Protein AF-A0A7L1LZZ2-F1 (afdb_monomer_lite)

Sequence (94 aa):
SFLTYYPARRITAEDGLKHEYFRETPLPIDPSMFPTWPAKSEQQRVKRGTSPRPPEGGLGYSQLGDDDLKDTGFHLTTTNQGASAAGPGFSLKF

Organism: Bombycilla garrulus (NCBI:txid125297)

Radius of gyration: 32.9 Å; chains: 1; bounding box: 67×32×78 Å

pLDDT: mean 71.36, std 18.28, range [47.03, 97.25]

Structure (mmCIF, N/CA/C/O backbone):
data_AF-A0A7L1LZZ2-F1
#
_entry.id   AF-A0A7L1LZZ2-F1
#
loop_
_atom_site.group_PDB
_atom_site.id
_atom_site.type_symbol
_atom_site.label_atom_id
_atom_site.label_alt_id
_atom_site.label_comp_id
_atom_site.label_asym_id
_atom_site.label_entity_id
_atom_site.label_seq_id
_atom_site.pdbx_PDB_ins_code
_atom_site.Cartn_x
_atom_site.Cartn_y
_atom_site.Cartn_z
_atom_site.occupancy
_atom_site.B_iso_or_equiv
_atom_site.auth_seq_id
_atom_site.auth_comp_id
_atom_site.auth_asym_id
_atom_site.auth_atom_id
_atom_site.pdbx_PDB_model_num
ATOM 1 N N . 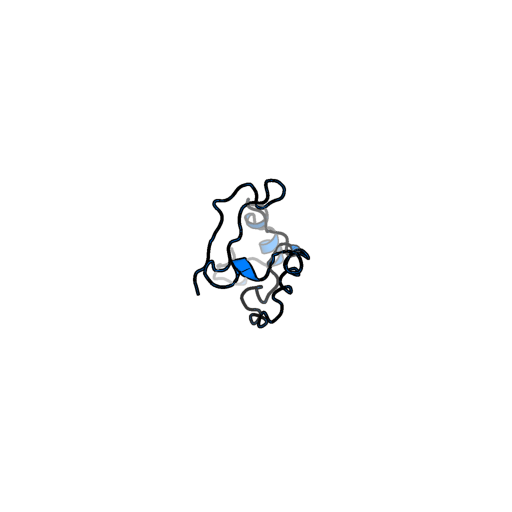SER A 1 1 ? -5.077 1.645 14.751 1.00 85.88 1 SER A N 1
ATOM 2 C CA . SER A 1 1 ? -3.647 1.619 14.372 1.00 85.88 1 SER A CA 1
ATOM 3 C C . SER A 1 1 ? -3.149 0.179 14.413 1.00 85.88 1 SER A C 1
ATOM 5 O O . SER A 1 1 ? -3.690 -0.615 15.182 1.00 85.88 1 SER A O 1
ATOM 7 N N . PHE A 1 2 ? -2.169 -0.180 13.578 1.00 93.62 2 PHE A N 1
ATOM 8 C CA . PHE A 1 2 ? -1.614 -1.541 13.510 1.00 93.62 2 PHE A CA 1
ATOM 9 C C . PHE A 1 2 ? -0.900 -1.953 14.802 1.00 93.62 2 PHE A C 1
ATOM 11 O O . PHE A 1 2 ? -1.023 -3.094 15.240 1.00 93.62 2 PHE A O 1
ATOM 18 N N . LEU A 1 3 ? -0.224 -1.008 15.458 1.00 95.56 3 LEU A N 1
ATOM 19 C CA . LEU A 1 3 ? 0.584 -1.257 16.657 1.00 95.56 3 LEU A CA 1
ATOM 20 C C . LEU A 1 3 ? -0.157 -0.915 17.961 1.00 95.56 3 LEU A C 1
ATOM 22 O O . LEU A 1 3 ? 0.457 -0.613 18.981 1.00 95.56 3 LEU A O 1
ATOM 26 N N . THR A 1 4 ? -1.493 -0.937 17.953 1.00 96.25 4 THR A N 1
ATOM 27 C CA . THR A 1 4 ? -2.278 -0.712 19.172 1.00 96.25 4 THR A CA 1
ATOM 28 C C . THR A 1 4 ? -2.130 -1.901 20.127 1.00 96.25 4 THR A C 1
ATOM 30 O O . THR A 1 4 ? -2.435 -3.044 19.772 1.00 96.25 4 THR A O 1
ATOM 33 N N . TYR A 1 5 ? -1.692 -1.607 21.356 1.00 96.44 5 TYR A N 1
ATOM 34 C CA . TYR A 1 5 ? -1.483 -2.594 22.418 1.00 96.44 5 TYR A CA 1
ATOM 35 C C . TYR A 1 5 ? -2.762 -3.381 22.736 1.00 96.44 5 TYR A C 1
ATOM 37 O O . TYR A 1 5 ? -2.769 -4.608 22.664 1.00 96.44 5 TYR A O 1
ATOM 45 N N . TYR A 1 6 ? -3.863 -2.674 23.019 1.00 96.56 6 TYR A N 1
ATOM 46 C CA . TYR A 1 6 ? -5.140 -3.300 23.357 1.00 96.56 6 TYR A CA 1
ATOM 47 C C . TYR A 1 6 ? -5.773 -3.979 22.123 1.00 96.56 6 TYR A C 1
ATOM 49 O O . TYR A 1 6 ? -6.118 -3.281 21.164 1.00 96.56 6 TYR A O 1
ATOM 57 N N . PRO A 1 7 ? -5.965 -5.313 22.130 1.00 94.25 7 PRO A N 1
ATOM 58 C CA . PRO A 1 7 ? -6.334 -6.070 20.934 1.00 94.25 7 PRO A CA 1
ATOM 59 C C . PRO A 1 7 ? -7.719 -5.710 20.395 1.00 94.25 7 PRO A C 1
ATOM 61 O O . PRO A 1 7 ? -7.873 -5.601 19.185 1.00 94.25 7 PRO A O 1
ATOM 64 N N . ALA A 1 8 ? -8.704 -5.430 21.256 1.00 95.69 8 ALA A N 1
ATOM 65 C CA . ALA A 1 8 ? -10.055 -5.095 20.793 1.00 95.69 8 ALA A CA 1
ATOM 66 C C . ALA A 1 8 ? -10.168 -3.695 20.155 1.00 95.69 8 ALA A C 1
ATOM 68 O O . ALA A 1 8 ? -11.199 -3.367 19.581 1.00 95.69 8 ALA A O 1
ATOM 69 N N . ARG A 1 9 ? -9.120 -2.860 20.236 1.00 95.56 9 ARG A N 1
ATOM 70 C CA . ARG A 1 9 ? -9.013 -1.585 19.494 1.00 95.56 9 ARG A CA 1
ATOM 71 C C . ARG A 1 9 ? -7.988 -1.644 18.359 1.00 95.56 9 ARG A C 1
ATOM 73 O O . ARG A 1 9 ? -7.731 -0.624 17.714 1.00 95.56 9 ARG A O 1
ATOM 80 N N . ARG A 1 10 ? -7.345 -2.795 18.141 1.00 97.25 10 ARG A N 1
ATOM 81 C CA . ARG A 1 10 ? -6.419 -2.973 17.023 1.00 97.25 10 ARG A CA 1
ATOM 82 C C . ARG A 1 10 ? -7.213 -2.969 15.722 1.00 97.25 10 ARG A C 1
ATOM 84 O O . ARG A 1 10 ? -8.351 -3.422 15.679 1.00 97.25 10 ARG A O 1
ATOM 91 N N . ILE A 1 11 ? -6.610 -2.416 14.676 1.00 96.88 11 ILE A N 1
ATOM 92 C CA . ILE A 1 11 ? -7.241 -2.363 13.357 1.00 96.88 11 ILE A CA 1
ATOM 93 C C . ILE A 1 11 ? -7.497 -3.780 12.822 1.00 96.88 11 ILE A C 1
ATOM 95 O O . ILE A 1 11 ? -6.678 -4.680 13.024 1.00 96.88 11 ILE A O 1
ATOM 99 N N . THR A 1 12 ? -8.632 -3.969 12.153 1.00 96.38 12 THR A N 1
ATOM 100 C CA . THR A 1 12 ? -8.959 -5.212 11.445 1.00 96.38 12 THR A CA 1
ATOM 101 C C . THR A 1 12 ? -8.222 -5.271 10.103 1.00 96.38 12 THR A C 1
ATOM 103 O O . THR A 1 12 ? -7.724 -4.257 9.610 1.00 96.38 12 THR A O 1
ATOM 106 N N . ALA A 1 13 ? -8.152 -6.450 9.482 1.00 95.75 13 ALA A N 1
ATOM 107 C CA . ALA A 1 13 ? -7.567 -6.576 8.144 1.00 95.75 13 ALA A CA 1
ATOM 108 C C . ALA A 1 13 ? -8.360 -5.770 7.096 1.00 95.75 13 ALA A C 1
ATOM 110 O O . ALA A 1 13 ? -7.768 -5.088 6.262 1.00 95.75 13 ALA A O 1
ATOM 111 N N . GLU A 1 14 ? -9.691 -5.801 7.183 1.00 96.31 14 GLU A N 1
ATOM 112 C CA . GLU A 1 14 ? -10.600 -5.095 6.273 1.00 96.31 14 GLU A CA 1
ATOM 113 C C . GLU A 1 14 ? -10.440 -3.574 6.352 1.00 96.31 14 GLU A C 1
ATOM 115 O O . GLU A 1 14 ? -10.431 -2.894 5.324 1.00 96.31 14 GLU A O 1
ATOM 120 N N . ASP A 1 15 ? -10.277 -3.031 7.561 1.00 95.56 15 ASP A N 1
ATOM 121 C CA . ASP A 1 15 ? -10.033 -1.601 7.752 1.00 95.56 15 ASP A CA 1
ATOM 122 C C . ASP A 1 15 ? -8.598 -1.217 7.385 1.00 95.56 15 ASP A C 1
ATOM 124 O O . ASP A 1 15 ? -8.365 -0.144 6.828 1.00 95.56 15 ASP A O 1
ATOM 128 N N . GLY A 1 16 ? -7.633 -2.108 7.631 1.00 95.75 16 GLY A N 1
ATOM 129 C CA . GLY A 1 16 ? -6.243 -1.930 7.218 1.00 95.75 16 GLY A CA 1
ATOM 130 C C . GLY A 1 16 ? -6.087 -1.819 5.701 1.00 95.75 16 GLY A C 1
ATOM 131 O O . GLY A 1 16 ? -5.307 -0.995 5.232 1.00 95.75 16 GLY A O 1
ATOM 132 N N . LEU A 1 17 ? -6.875 -2.570 4.927 1.00 94.56 17 LEU A N 1
ATOM 133 C CA . LEU A 1 17 ? -6.854 -2.516 3.461 1.00 94.56 17 LEU A CA 1
ATOM 134 C C . LEU A 1 17 ? -7.324 -1.161 2.899 1.00 94.56 17 LEU A C 1
ATOM 136 O O . LEU A 1 17 ? -6.998 -0.802 1.772 1.00 94.56 17 LEU A O 1
ATOM 140 N N . LYS A 1 18 ? -8.100 -0.398 3.679 1.00 94.75 18 LYS A N 1
ATOM 141 C CA . LYS A 1 18 ? -8.626 0.921 3.293 1.00 94.75 18 LYS A CA 1
ATOM 142 C C . LYS A 1 18 ? -7.680 2.073 3.657 1.00 94.75 18 LYS A C 1
ATOM 144 O O . LYS A 1 18 ? -8.033 3.226 3.390 1.00 94.75 18 LYS A O 1
ATOM 149 N N . HIS A 1 19 ? -6.529 1.774 4.266 1.00 95.38 19 HIS A N 1
ATOM 150 C CA . HIS A 1 19 ? -5.548 2.755 4.732 1.00 95.38 19 HIS A CA 1
ATOM 151 C C . HIS A 1 19 ? -4.990 3.618 3.587 1.00 95.38 19 HIS A C 1
ATOM 153 O O . HIS A 1 19 ? -4.846 3.151 2.457 1.00 95.38 19 HIS A O 1
ATOM 159 N N . GLU A 1 20 ? -4.662 4.877 3.891 1.00 93.56 20 GLU A N 1
ATOM 160 C CA . GLU A 1 20 ? -4.217 5.887 2.916 1.00 93.56 20 GLU A CA 1
ATOM 161 C C . GLU A 1 20 ? -2.967 5.461 2.138 1.00 93.56 20 GLU A C 1
ATOM 163 O O . GLU A 1 20 ? -2.940 5.616 0.924 1.00 93.56 20 GLU A O 1
ATOM 168 N N . TYR A 1 21 ? -2.032 4.781 2.805 1.00 92.62 21 TYR A N 1
ATOM 169 C CA . TYR A 1 21 ? -0.846 4.147 2.213 1.00 92.62 21 TYR A CA 1
ATOM 170 C C . TYR A 1 21 ? -1.067 3.445 0.856 1.00 92.62 21 TYR A C 1
ATOM 172 O O . TYR A 1 21 ? -0.215 3.536 -0.018 1.00 92.62 21 TYR A O 1
ATOM 180 N N . PHE A 1 22 ? -2.202 2.768 0.632 1.00 93.00 22 PHE A N 1
ATOM 181 C CA . PHE A 1 22 ? -2.469 2.084 -0.648 1.00 93.00 22 PHE A CA 1
ATOM 182 C C . PHE A 1 22 ? -2.914 3.018 -1.787 1.00 93.00 22 PHE A C 1
ATOM 184 O O . PHE A 1 22 ? -3.038 2.582 -2.930 1.00 93.00 22 PHE A O 1
ATOM 191 N N . ARG A 1 23 ? -3.198 4.284 -1.476 1.00 92.31 23 ARG A N 1
ATOM 192 C CA . ARG A 1 23 ? -3.586 5.345 -2.418 1.00 92.31 23 ARG A CA 1
ATOM 193 C C . ARG A 1 23 ? -2.487 6.391 -2.607 1.00 92.31 23 ARG A C 1
ATOM 195 O O . ARG A 1 23 ? -2.566 7.175 -3.550 1.00 92.31 23 ARG A O 1
ATOM 202 N N . GLU A 1 24 ? -1.497 6.418 -1.720 1.00 95.12 24 GLU A N 1
ATOM 203 C CA . GLU A 1 24 ? -0.343 7.306 -1.812 1.00 95.12 24 GLU A CA 1
ATOM 204 C C . GLU A 1 24 ? 0.548 6.930 -3.004 1.00 95.12 24 GLU A C 1
ATOM 206 O O . GLU A 1 24 ? 0.661 5.768 -3.396 1.00 95.12 24 GLU A O 1
ATOM 211 N N . THR A 1 25 ? 1.193 7.930 -3.602 1.00 93.31 25 THR A N 1
ATOM 212 C CA . THR A 1 25 ? 2.187 7.704 -4.653 1.00 93.31 25 THR A CA 1
ATOM 213 C C . THR A 1 25 ? 3.565 7.442 -4.043 1.00 93.31 25 THR A C 1
ATOM 215 O O . THR A 1 25 ? 3.966 8.190 -3.148 1.00 93.31 25 THR A O 1
ATOM 218 N N . PRO A 1 26 ? 4.349 6.493 -4.578 1.00 92.94 26 PRO A N 1
ATOM 219 C CA . PRO A 1 26 ? 4.068 5.683 -5.764 1.00 92.94 26 PRO A CA 1
ATOM 220 C C . PRO A 1 26 ? 3.100 4.526 -5.483 1.00 92.94 26 PRO A C 1
ATOM 222 O O . PRO A 1 26 ? 3.166 3.886 -4.438 1.00 92.94 26 PRO A O 1
ATOM 225 N N . LEU A 1 27 ? 2.238 4.233 -6.461 1.00 91.81 27 LEU A N 1
ATOM 226 C CA . LEU A 1 27 ? 1.331 3.091 -6.377 1.00 91.81 27 LEU A CA 1
ATOM 227 C C . LEU A 1 27 ? 2.104 1.761 -6.403 1.00 91.81 27 LEU A C 1
ATOM 229 O O . LEU A 1 27 ? 3.216 1.705 -6.945 1.00 91.81 27 LEU A O 1
ATOM 233 N N . PRO A 1 28 ? 1.507 0.674 -5.878 1.00 91.31 28 PRO A N 1
ATOM 234 C CA . PRO A 1 28 ? 2.073 -0.661 -5.997 1.00 91.31 28 PRO A CA 1
ATOM 235 C C . PRO A 1 28 ? 2.348 -1.020 -7.459 1.00 91.31 28 PRO A C 1
ATOM 237 O O . PRO A 1 28 ? 1.509 -0.807 -8.336 1.00 91.31 28 PRO A O 1
ATOM 240 N N . ILE A 1 29 ? 3.526 -1.585 -7.716 1.00 91.69 29 ILE A N 1
ATOM 241 C CA . ILE A 1 29 ? 3.845 -2.149 -9.024 1.00 91.69 29 ILE A CA 1
ATOM 242 C C . ILE A 1 29 ? 3.023 -3.430 -9.228 1.00 91.69 29 ILE A C 1
ATOM 244 O O . ILE A 1 29 ? 2.849 -4.224 -8.300 1.00 91.69 29 ILE A O 1
ATOM 248 N N . ASP A 1 30 ? 2.488 -3.611 -10.434 1.00 91.00 30 ASP A N 1
ATOM 249 C CA . ASP A 1 30 ? 1.726 -4.807 -10.781 1.00 91.00 30 ASP A CA 1
ATOM 250 C C . ASP A 1 30 ? 2.571 -6.082 -10.575 1.00 91.00 30 ASP A C 1
ATOM 252 O O . ASP A 1 30 ? 3.739 -6.103 -10.981 1.00 91.00 30 ASP A O 1
ATOM 256 N N . PRO A 1 31 ? 2.011 -7.161 -9.993 1.00 89.38 31 PRO A N 1
ATOM 257 C CA . PRO A 1 31 ? 2.761 -8.384 -9.735 1.00 89.38 31 PRO A CA 1
ATOM 258 C C . PRO A 1 31 ? 3.408 -9.024 -10.968 1.00 89.38 31 PRO A C 1
ATOM 260 O O . PRO A 1 31 ? 4.421 -9.704 -10.825 1.00 89.38 31 PRO A O 1
ATOM 263 N N . SER A 1 32 ? 2.876 -8.805 -12.176 1.00 89.69 32 SER A N 1
ATOM 264 C CA . SER A 1 32 ? 3.482 -9.303 -13.420 1.00 89.69 32 SER A CA 1
ATOM 265 C C . SER A 1 32 ? 4.801 -8.612 -13.773 1.00 89.69 32 SER A C 1
ATOM 267 O O . SER A 1 32 ? 5.610 -9.166 -14.517 1.00 89.69 32 SER A O 1
ATOM 269 N N . MET A 1 33 ? 5.034 -7.417 -13.227 1.00 89.81 33 MET A N 1
ATOM 270 C CA . MET A 1 33 ?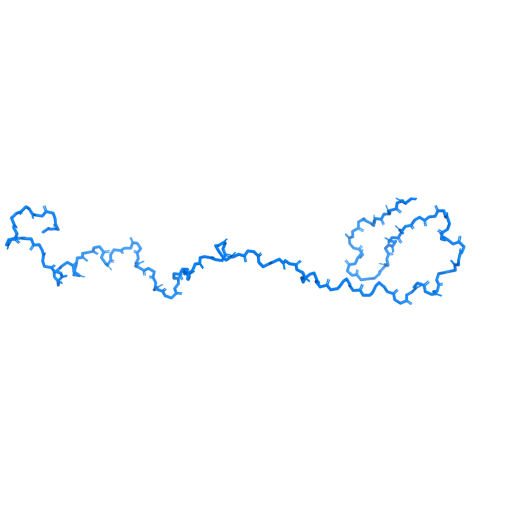 6.292 -6.689 -13.368 1.00 89.81 33 MET A CA 1
ATOM 271 C C . MET A 1 33 ? 7.321 -7.092 -12.305 1.00 89.81 33 MET A C 1
ATOM 273 O O . MET A 1 33 ? 8.481 -6.681 -12.402 1.00 89.81 33 MET A O 1
ATOM 277 N N . PHE A 1 34 ? 6.939 -7.883 -11.294 1.00 88.50 34 PHE A N 1
ATOM 278 C CA . PHE A 1 34 ? 7.919 -8.440 -10.371 1.00 88.50 34 PHE A CA 1
ATOM 279 C C . PHE A 1 34 ? 8.870 -9.382 -11.118 1.00 88.50 34 PHE A C 1
ATOM 281 O O . PHE A 1 34 ? 8.452 -10.126 -12.009 1.00 88.50 34 PHE A O 1
ATOM 288 N N . PRO A 1 35 ? 10.165 -9.395 -10.762 1.00 85.62 35 PRO A N 1
ATOM 289 C CA . PRO A 1 35 ? 11.068 -10.398 -11.296 1.00 85.62 35 PRO A CA 1
ATOM 290 C C . PRO A 1 35 ? 10.577 -11.792 -10.890 1.00 85.62 35 PRO A C 1
ATOM 292 O O . PRO A 1 35 ? 10.212 -12.032 -9.740 1.00 85.62 35 PRO A O 1
ATOM 295 N N . THR A 1 36 ? 10.603 -12.737 -11.826 1.00 82.94 36 THR A N 1
ATOM 296 C CA . THR A 1 36 ? 10.363 -14.145 -11.506 1.00 82.94 36 THR A CA 1
ATOM 297 C C . THR A 1 36 ? 11.522 -14.677 -10.668 1.00 82.94 36 THR A C 1
ATOM 299 O O . THR A 1 36 ? 12.682 -14.507 -11.052 1.00 82.94 36 THR A O 1
ATOM 302 N N . TRP A 1 37 ? 11.211 -15.334 -9.553 1.00 73.81 37 TRP A N 1
ATOM 303 C CA . TRP A 1 37 ? 12.190 -16.074 -8.761 1.00 73.81 37 TRP A CA 1
ATOM 304 C C . TRP A 1 37 ? 12.352 -17.501 -9.320 1.00 73.81 37 TRP A C 1
ATOM 306 O O . TRP A 1 37 ? 11.348 -18.092 -9.729 1.00 73.81 37 TRP A O 1
ATOM 316 N N . PRO A 1 38 ? 13.563 -18.086 -9.343 1.00 84.06 38 PRO A N 1
ATOM 317 C CA . PRO A 1 38 ? 14.854 -17.477 -9.018 1.00 84.06 38 PRO A CA 1
ATOM 318 C C . PRO A 1 38 ? 15.290 -16.462 -10.082 1.00 84.06 38 PRO A C 1
ATOM 320 O O . PRO A 1 38 ? 14.951 -16.587 -11.264 1.00 84.06 38 PRO A O 1
ATOM 323 N N . ALA A 1 39 ? 16.055 -15.454 -9.666 1.00 74.31 39 ALA A N 1
ATOM 324 C CA . ALA A 1 39 ? 16.542 -14.427 -10.582 1.00 74.31 39 ALA A CA 1
ATOM 325 C C . ALA A 1 39 ? 17.401 -15.054 -11.699 1.00 74.31 39 ALA A C 1
ATOM 327 O O . ALA A 1 39 ? 18.059 -16.075 -11.501 1.00 74.31 39 ALA A O 1
ATOM 328 N N . LYS A 1 40 ? 17.483 -14.419 -12.878 1.00 67.62 40 LYS A N 1
ATOM 329 C CA . LYS A 1 40 ? 18.339 -14.909 -13.984 1.00 67.62 40 LYS A CA 1
ATOM 330 C C . LYS A 1 40 ? 19.809 -15.118 -13.573 1.00 67.62 40 LYS A C 1
ATOM 332 O O . LYS A 1 40 ? 20.498 -15.927 -14.180 1.00 67.62 40 LYS A O 1
ATOM 337 N N . SER A 1 41 ? 20.293 -14.400 -12.557 1.00 71.00 41 SER A N 1
ATOM 338 C CA . SER A 1 41 ? 21.631 -14.573 -11.970 1.00 71.00 41 SER A CA 1
ATOM 339 C C . SER A 1 41 ? 21.773 -15.812 -11.080 1.00 71.00 41 SER A C 1
ATOM 341 O O . SER A 1 41 ? 22.883 -16.303 -10.909 1.00 71.00 41 SER A O 1
ATOM 343 N N . GLU A 1 42 ? 20.676 -16.295 -10.495 1.00 75.75 42 GLU A N 1
ATOM 344 C CA . GLU A 1 42 ? 20.626 -17.481 -9.628 1.00 75.75 42 GLU A CA 1
ATOM 345 C C . GLU A 1 42 ? 20.447 -18.776 -10.431 1.00 75.75 42 GLU A C 1
ATOM 347 O O . GLU A 1 42 ? 20.695 -19.870 -9.926 1.00 75.75 42 GLU A O 1
ATOM 352 N N . GLN A 1 43 ? 20.060 -18.672 -11.705 1.00 69.44 43 GLN A N 1
ATOM 353 C CA . GLN A 1 43 ? 20.118 -19.799 -12.627 1.00 69.44 43 GLN A CA 1
ATOM 354 C C . GLN A 1 43 ? 21.585 -20.196 -12.805 1.00 69.44 43 GLN A C 1
ATOM 356 O O . GLN A 1 43 ? 22.428 -19.357 -13.136 1.00 69.44 43 GLN A O 1
ATOM 361 N N . GLN A 1 44 ? 21.904 -21.480 -12.587 1.00 69.06 44 GLN A N 1
ATOM 362 C CA . GLN A 1 44 ? 23.236 -22.006 -12.880 1.00 69.06 44 GLN A CA 1
ATOM 363 C C . GLN A 1 44 ? 23.624 -21.552 -14.283 1.00 69.06 44 GLN A C 1
ATOM 365 O O . GLN A 1 44 ? 22.905 -21.826 -15.244 1.00 69.06 44 GLN A O 1
ATOM 370 N N . ARG A 1 45 ? 24.753 -20.839 -14.391 1.00 63.31 45 ARG A N 1
ATOM 371 C CA . ARG A 1 45 ? 25.327 -20.426 -15.669 1.00 63.31 45 ARG A CA 1
ATOM 372 C C . ARG A 1 45 ? 25.451 -21.683 -16.518 1.00 63.31 45 ARG A C 1
ATOM 374 O O . ARG A 1 45 ? 26.367 -22.477 -16.309 1.00 63.31 45 ARG A O 1
ATOM 381 N N . VAL A 1 46 ? 24.510 -21.876 -17.442 1.00 63.06 46 VAL A N 1
ATOM 382 C CA . VAL A 1 46 ? 24.576 -22.973 -18.400 1.00 63.06 46 VAL A CA 1
ATOM 383 C C . VAL A 1 46 ? 25.936 -22.814 -19.057 1.00 63.06 46 VAL A C 1
ATOM 385 O O . VAL A 1 46 ? 26.254 -21.730 -19.563 1.00 63.06 46 VAL A O 1
ATOM 388 N N . LYS A 1 47 ? 26.794 -23.833 -18.928 1.00 60.28 47 LYS A N 1
ATOM 389 C CA . LYS A 1 47 ? 28.122 -23.823 -19.539 1.00 60.28 47 LYS A CA 1
ATOM 390 C C . LYS A 1 47 ? 27.894 -23.472 -21.003 1.00 60.28 47 LYS A C 1
ATOM 392 O O . LYS A 1 47 ? 27.254 -24.236 -21.719 1.00 60.28 47 LYS A O 1
ATOM 397 N N . ARG A 1 48 ? 28.338 -22.279 -21.413 1.00 56.16 48 ARG A N 1
ATOM 398 C CA . ARG A 1 48 ? 28.248 -21.795 -22.791 1.00 56.16 48 ARG A CA 1
ATOM 399 C C . ARG A 1 48 ? 29.159 -22.671 -23.650 1.00 56.16 48 ARG A C 1
ATOM 401 O O . ARG A 1 48 ? 30.270 -22.284 -23.974 1.00 56.16 48 ARG A O 1
ATOM 408 N N . GLY A 1 49 ? 28.676 -23.861 -23.986 1.00 57.84 49 GLY A N 1
ATOM 409 C CA . GLY A 1 49 ? 29.137 -24.666 -25.112 1.00 57.84 49 GLY A CA 1
ATOM 410 C C . GLY A 1 49 ? 28.483 -24.230 -26.425 1.00 57.84 49 GLY A C 1
ATOM 411 O O . GLY A 1 49 ? 28.614 -24.918 -27.425 1.00 57.84 49 GLY A O 1
ATOM 412 N N . THR A 1 50 ? 27.769 -23.101 -26.434 1.00 58.12 50 THR A N 1
ATOM 413 C CA . THR A 1 50 ? 27.126 -22.532 -27.622 1.00 58.12 50 THR A CA 1
ATOM 414 C C . THR A 1 50 ? 27.777 -21.192 -27.965 1.00 58.12 50 THR A C 1
ATOM 416 O O . THR A 1 50 ? 27.118 -20.155 -28.048 1.00 58.12 50 THR A O 1
ATOM 419 N N . SER A 1 51 ? 29.100 -21.168 -28.137 1.00 58.00 51 SER A N 1
ATOM 420 C CA . SER A 1 51 ? 29.607 -20.176 -29.085 1.00 58.00 51 SER A CA 1
ATOM 421 C C . SER A 1 51 ? 28.944 -20.514 -30.421 1.00 58.00 51 SER A C 1
ATOM 423 O O . SER A 1 51 ? 29.024 -21.681 -30.823 1.00 58.00 51 SER A O 1
ATOM 425 N N . PRO A 1 52 ? 28.276 -19.570 -31.108 1.00 64.38 52 PRO A N 1
ATOM 426 C CA . PRO A 1 52 ? 27.971 -19.767 -32.515 1.00 64.38 52 PRO A CA 1
ATOM 427 C C . PRO A 1 52 ? 29.268 -20.200 -33.196 1.00 64.38 52 PRO A C 1
ATOM 429 O O . PRO A 1 52 ? 30.345 -19.704 -32.834 1.00 64.38 52 PRO A O 1
ATOM 432 N N . ARG A 1 53 ? 29.193 -21.167 -34.117 1.00 60.59 53 ARG A N 1
ATOM 433 C CA . ARG A 1 53 ? 30.373 -21.498 -34.917 1.00 60.59 53 ARG A CA 1
ATOM 434 C C . ARG A 1 53 ? 30.856 -20.194 -35.556 1.00 60.59 53 ARG A C 1
ATOM 436 O O . ARG A 1 53 ? 30.004 -19.435 -36.029 1.00 60.59 53 ARG A O 1
ATOM 443 N N . PRO A 1 54 ? 32.165 -19.896 -35.515 1.00 55.59 54 PRO A N 1
ATOM 444 C CA . PRO A 1 54 ? 32.674 -18.752 -36.248 1.00 55.59 54 PRO A CA 1
ATOM 445 C C . PRO A 1 54 ? 32.186 -18.871 -37.701 1.00 55.59 54 PRO A C 1
ATOM 447 O O . PRO A 1 54 ? 32.120 -19.996 -38.211 1.00 55.59 54 PRO A O 1
ATOM 450 N N . PRO A 1 55 ? 31.771 -17.761 -38.336 1.00 61.94 55 PRO A N 1
ATOM 451 C CA . PRO A 1 55 ? 31.402 -17.788 -39.744 1.00 61.94 55 PRO A CA 1
ATOM 452 C C . PRO A 1 55 ? 32.552 -18.429 -40.519 1.00 61.94 55 PRO A C 1
ATOM 454 O O . PRO A 1 55 ? 33.713 -18.180 -40.187 1.00 61.94 55 PRO A O 1
ATOM 457 N N . GLU A 1 56 ? 32.240 -19.285 -41.494 1.00 62.09 56 GLU A N 1
ATOM 458 C CA . GLU A 1 56 ? 33.272 -19.840 -42.368 1.00 62.09 56 GLU A CA 1
ATOM 459 C C . GLU A 1 56 ? 34.054 -18.662 -42.952 1.00 62.09 56 GLU A C 1
ATOM 461 O O . GLU A 1 56 ? 33.500 -17.823 -43.668 1.00 62.09 56 GLU A O 1
ATOM 466 N N . GLY A 1 57 ? 35.317 -18.537 -42.535 1.00 52.41 57 GLY A N 1
ATOM 467 C CA . GLY A 1 57 ? 36.226 -17.522 -43.046 1.00 52.41 57 GLY A CA 1
ATOM 468 C C . GLY A 1 57 ? 36.201 -17.597 -44.567 1.00 52.41 57 GLY A C 1
ATOM 469 O O . GLY A 1 57 ? 36.256 -18.692 -45.122 1.00 52.41 57 GLY A O 1
ATOM 470 N N . GLY A 1 58 ? 36.014 -16.438 -45.201 1.00 51.59 58 GLY A N 1
ATOM 471 C CA . GLY A 1 58 ? 35.585 -16.312 -46.590 1.00 51.59 58 GLY A CA 1
ATOM 472 C C . GLY A 1 58 ? 36.274 -17.265 -47.568 1.00 51.59 58 GLY A C 1
ATOM 473 O O . GLY A 1 58 ? 37.469 -17.533 -47.471 1.00 51.59 58 GLY A O 1
ATOM 474 N N . LEU A 1 59 ? 35.499 -17.701 -48.564 1.00 48.56 59 LEU A N 1
ATOM 475 C CA . LEU A 1 59 ? 35.841 -18.603 -49.676 1.00 48.56 59 LEU A CA 1
ATOM 476 C C . LEU A 1 59 ? 37.045 -18.164 -50.551 1.00 48.56 59 LEU A C 1
ATOM 478 O O . LEU A 1 59 ? 37.256 -18.716 -51.624 1.00 48.56 59 LEU A O 1
ATOM 482 N N . GLY A 1 60 ? 37.831 -17.172 -50.127 1.00 51.97 60 GLY A N 1
ATOM 483 C CA . GLY A 1 60 ? 38.995 -16.644 -50.837 1.00 51.97 60 GLY A CA 1
ATOM 484 C C . GLY A 1 60 ? 40.330 -17.311 -50.489 1.00 51.97 60 GLY A C 1
ATOM 485 O O . GLY A 1 60 ? 41.326 -16.985 -51.126 1.00 51.97 60 GLY A O 1
ATOM 486 N N . TYR A 1 61 ? 40.388 -18.238 -49.520 1.00 50.69 61 TYR A N 1
ATOM 487 C CA . TYR A 1 61 ? 41.667 -18.853 -49.120 1.00 50.69 61 TYR A CA 1
ATOM 488 C C . TYR A 1 61 ? 42.309 -19.691 -50.238 1.00 50.69 61 TYR A C 1
ATOM 490 O O . TYR A 1 61 ? 43.524 -19.701 -50.374 1.00 50.69 61 TYR A O 1
ATOM 498 N N . SER A 1 62 ? 41.514 -20.328 -51.102 1.00 53.78 62 SER A N 1
ATOM 499 C CA . SER A 1 62 ? 42.033 -21.118 -52.231 1.00 53.78 62 SER A CA 1
ATOM 500 C C . SER A 1 62 ? 42.594 -20.276 -53.383 1.00 53.78 62 SER A C 1
ATOM 502 O O . SER A 1 62 ? 43.096 -20.840 -54.351 1.00 53.78 62 SER A O 1
ATOM 504 N N . GLN A 1 63 ? 42.468 -18.947 -53.315 1.00 52.16 63 GLN A N 1
ATOM 505 C CA . GLN A 1 63 ? 42.822 -18.032 -54.402 1.00 52.16 63 GLN A CA 1
ATOM 506 C C . GLN A 1 63 ? 44.032 -17.146 -54.076 1.00 52.16 63 GLN A C 1
ATOM 508 O O . GLN A 1 63 ? 44.523 -16.440 -54.955 1.00 52.16 63 GLN A O 1
ATOM 513 N N . LEU A 1 64 ? 44.530 -17.209 -52.838 1.00 51.88 64 LEU A N 1
ATOM 514 C CA . LEU A 1 64 ? 45.797 -16.611 -52.436 1.00 51.88 64 LEU A CA 1
ATOM 515 C C . LEU A 1 64 ? 46.890 -17.659 -52.664 1.00 51.88 64 LEU A C 1
ATOM 517 O O . LEU A 1 64 ? 46.842 -18.746 -52.094 1.00 51.88 64 LEU A O 1
ATOM 521 N N . GLY A 1 65 ? 47.813 -17.360 -53.578 1.00 49.75 65 GLY A N 1
ATOM 522 C CA . GLY A 1 65 ? 48.928 -18.243 -53.907 1.00 49.75 65 GLY A CA 1
ATOM 523 C C . GLY A 1 65 ? 49.780 -18.575 -52.680 1.00 49.75 65 GLY A C 1
ATOM 524 O O . GLY A 1 65 ? 49.862 -17.798 -51.732 1.00 49.75 65 GLY A O 1
ATOM 525 N N . ASP A 1 66 ? 50.438 -19.732 -52.731 1.00 54.16 66 ASP A N 1
ATOM 526 C CA . ASP A 1 66 ? 51.258 -20.332 -51.661 1.00 54.16 66 ASP A CA 1
ATOM 527 C C . ASP A 1 66 ? 52.490 -19.477 -51.259 1.00 54.16 66 ASP A C 1
ATOM 529 O O . ASP A 1 66 ? 53.217 -19.801 -50.318 1.00 54.16 66 ASP A O 1
ATOM 533 N N . ASP A 1 67 ? 52.724 -18.365 -51.963 1.00 52.47 67 ASP A N 1
ATOM 534 C CA . ASP A 1 67 ? 53.920 -17.530 -51.839 1.00 52.47 67 ASP A CA 1
ATOM 535 C C . ASP A 1 67 ? 53.859 -16.530 -50.665 1.00 52.47 67 ASP A C 1
ATOM 537 O O . ASP A 1 67 ? 54.904 -16.199 -50.105 1.00 52.47 67 ASP A O 1
ATOM 541 N N . ASP A 1 68 ? 52.669 -16.108 -50.214 1.00 52.91 68 ASP A N 1
ATOM 542 C CA . ASP A 1 68 ? 52.519 -15.146 -49.098 1.00 52.91 68 ASP A CA 1
ATOM 543 C C . ASP A 1 68 ? 52.454 -15.812 -47.704 1.00 52.91 68 ASP A C 1
ATOM 545 O O . ASP A 1 68 ? 52.516 -15.136 -46.672 1.00 52.91 68 ASP A O 1
ATOM 549 N N . LEU A 1 69 ? 52.358 -17.148 -47.649 1.00 51.31 69 LEU A N 1
ATOM 550 C CA . LEU A 1 69 ? 52.083 -17.907 -46.421 1.00 51.31 69 LEU A CA 1
ATOM 551 C C . LEU A 1 69 ? 53.282 -18.005 -45.459 1.00 51.31 69 LEU A C 1
ATOM 553 O O . LEU A 1 69 ? 53.097 -18.301 -44.279 1.00 51.31 69 LEU A O 1
ATOM 557 N N . LYS A 1 70 ? 54.517 -17.803 -45.938 1.00 53.28 70 LYS A N 1
ATOM 558 C CA . LYS A 1 70 ? 55.719 -18.168 -45.163 1.00 53.28 70 LYS A CA 1
ATOM 559 C C . LYS A 1 70 ? 56.327 -17.051 -44.320 1.00 53.28 70 LYS A C 1
ATOM 561 O O . LYS A 1 70 ? 57.071 -17.381 -43.405 1.00 53.28 70 LYS A O 1
ATOM 566 N N . ASP A 1 71 ? 56.006 -15.782 -44.577 1.00 51.66 71 ASP A N 1
ATOM 567 C CA . ASP A 1 71 ? 56.662 -14.662 -43.871 1.00 51.66 71 ASP A CA 1
ATOM 568 C C . ASP A 1 71 ? 55.708 -13.558 -43.386 1.00 51.66 71 ASP A C 1
ATOM 570 O O . ASP A 1 71 ? 56.085 -12.682 -42.606 1.00 51.66 71 ASP A O 1
ATOM 574 N N . THR A 1 72 ? 54.437 -13.603 -43.792 1.00 54.62 72 THR A N 1
ATOM 575 C CA . THR A 1 72 ? 53.427 -12.641 -43.345 1.00 54.62 72 THR A CA 1
ATOM 576 C C . THR A 1 72 ? 52.273 -13.419 -42.726 1.00 54.62 72 THR A C 1
ATOM 578 O O . THR A 1 72 ? 51.627 -14.217 -43.392 1.00 54.62 72 THR A O 1
ATOM 581 N N . GLY A 1 73 ? 52.084 -13.292 -41.408 1.00 62.22 73 GLY A N 1
ATOM 582 C CA . GLY A 1 73 ? 51.075 -14.043 -40.653 1.00 62.22 73 GLY A CA 1
ATOM 583 C C . GLY A 1 73 ? 49.631 -13.700 -41.050 1.00 62.22 73 GLY A C 1
ATOM 584 O O . GLY A 1 73 ? 49.338 -13.253 -42.153 1.00 62.22 73 GLY A O 1
ATOM 585 N N . PHE A 1 74 ? 48.669 -13.895 -40.149 1.00 59.66 74 PHE A N 1
ATOM 586 C CA . PHE A 1 74 ? 47.274 -13.587 -40.476 1.00 59.66 74 PHE A CA 1
ATOM 587 C C . PHE A 1 74 ? 47.077 -12.069 -40.628 1.00 59.66 74 PHE A C 1
ATOM 589 O O . PHE A 1 74 ? 47.062 -11.332 -39.637 1.00 59.66 74 PHE A O 1
ATOM 596 N N . HIS A 1 75 ? 46.916 -11.613 -41.871 1.00 56.81 75 HIS A N 1
ATOM 597 C CA . HIS A 1 75 ? 46.663 -10.222 -42.232 1.00 56.81 75 HIS A CA 1
ATOM 598 C C . HIS A 1 75 ? 45.211 -10.048 -42.692 1.00 56.81 75 HIS A C 1
ATOM 600 O O . HIS A 1 75 ? 44.865 -10.370 -43.827 1.00 56.81 75 HIS A O 1
ATOM 606 N N . LEU A 1 76 ? 44.353 -9.478 -41.837 1.00 56.50 76 LEU A N 1
ATOM 607 C CA . LEU A 1 76 ? 43.033 -9.011 -42.262 1.00 56.50 76 LEU A CA 1
ATOM 608 C C . LEU A 1 76 ? 43.177 -7.587 -42.814 1.00 56.50 76 LEU A C 1
ATOM 610 O O . LEU A 1 76 ? 42.922 -6.605 -42.113 1.00 56.50 76 LEU A O 1
ATOM 614 N N . THR A 1 77 ? 43.665 -7.468 -44.052 1.00 52.91 77 THR A N 1
ATOM 615 C CA . THR A 1 77 ? 43.708 -6.169 -44.733 1.00 52.91 77 THR A CA 1
ATOM 616 C C . THR A 1 77 ? 42.311 -5.809 -45.227 1.00 52.91 77 THR A C 1
ATOM 618 O O . THR A 1 77 ? 41.611 -6.594 -45.861 1.00 52.91 77 THR A O 1
ATOM 621 N N . THR A 1 78 ? 41.893 -4.611 -44.838 1.00 49.75 78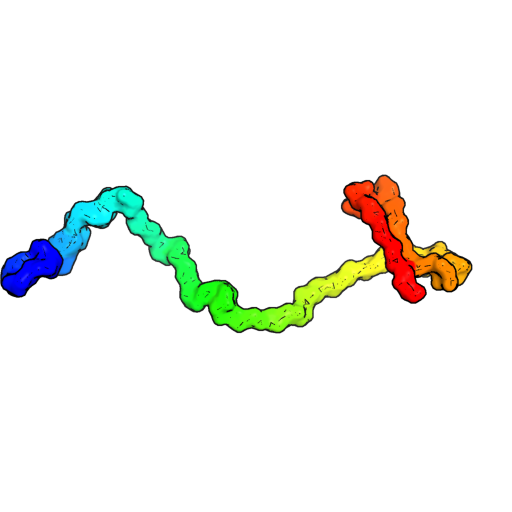 THR A N 1
ATOM 622 C CA . THR A 1 78 ? 40.662 -3.913 -45.185 1.00 49.75 78 THR A CA 1
ATOM 623 C C . THR A 1 78 ? 40.206 -4.188 -46.619 1.00 49.75 78 THR A C 1
ATOM 625 O O . THR A 1 78 ? 40.766 -3.653 -47.574 1.00 49.75 78 THR A O 1
ATOM 628 N N . THR A 1 79 ? 39.136 -4.968 -46.792 1.00 47.03 79 THR A N 1
ATOM 629 C CA . THR A 1 79 ? 38.359 -4.892 -48.028 1.00 47.03 79 THR A CA 1
ATOM 630 C C . THR A 1 79 ? 37.708 -3.513 -48.069 1.00 47.03 79 THR A C 1
ATOM 632 O O . THR A 1 79 ? 37.027 -3.109 -47.127 1.00 47.03 79 THR A O 1
ATOM 635 N N . ASN A 1 80 ? 37.886 -2.784 -49.173 1.00 52.28 80 ASN A N 1
ATOM 636 C CA . ASN A 1 80 ? 37.291 -1.457 -49.396 1.00 52.28 80 ASN A CA 1
ATOM 637 C C . ASN A 1 80 ? 35.744 -1.459 -49.425 1.00 52.28 80 ASN A C 1
ATOM 639 O O . ASN A 1 80 ? 35.135 -0.431 -49.711 1.00 52.28 80 ASN A O 1
ATOM 643 N N . GLN A 1 81 ? 35.092 -2.595 -49.145 1.00 52.12 81 GLN A N 1
ATOM 644 C CA . GLN A 1 81 ? 33.647 -2.717 -48.972 1.00 52.12 81 GLN A CA 1
ATOM 645 C C . GLN A 1 81 ? 33.310 -3.745 -47.882 1.00 52.12 81 GLN A C 1
ATOM 647 O O . GLN A 1 81 ? 33.954 -4.791 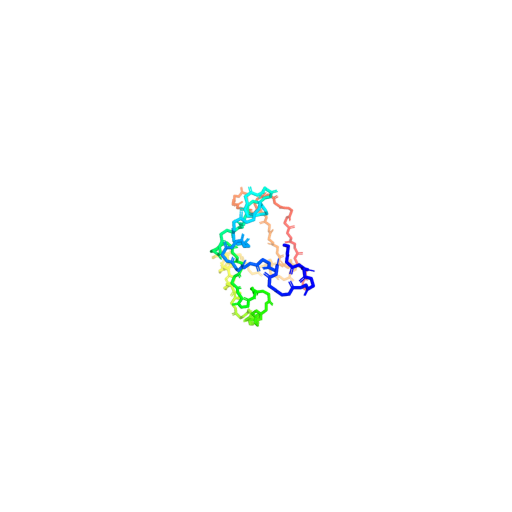-47.772 1.00 52.12 81 GLN A O 1
ATOM 652 N N . GLY A 1 82 ? 32.272 -3.437 -47.099 1.00 55.53 82 GLY A N 1
ATOM 653 C CA . GLY A 1 82 ? 31.736 -4.285 -46.031 1.00 55.53 82 GLY A CA 1
ATOM 654 C C . GLY A 1 82 ? 31.945 -3.720 -44.622 1.00 55.53 82 GLY A C 1
ATOM 655 O O . GLY A 1 82 ? 32.669 -2.749 -44.421 1.00 55.53 82 GLY A O 1
ATOM 656 N N . ALA A 1 83 ? 31.303 -4.342 -43.627 1.00 51.41 83 ALA A N 1
ATOM 657 C CA . ALA A 1 83 ? 31.275 -3.893 -42.226 1.00 51.41 83 ALA A CA 1
ATOM 658 C C . ALA A 1 83 ? 32.663 -3.777 -41.550 1.00 51.41 83 ALA A C 1
ATOM 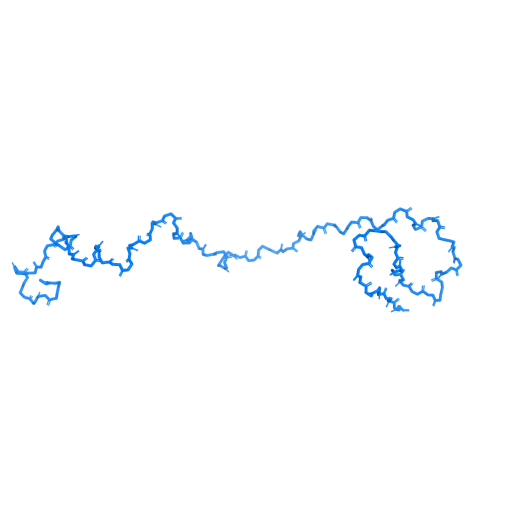660 O O . ALA A 1 83 ? 32.779 -3.180 -40.483 1.00 51.41 83 ALA A O 1
ATOM 661 N N . SER A 1 84 ? 33.714 -4.312 -42.176 1.00 51.78 84 SER A N 1
ATOM 662 C CA . SER A 1 84 ? 35.112 -4.221 -41.737 1.00 51.78 84 SER A CA 1
ATOM 663 C C . SER A 1 84 ? 35.853 -2.977 -42.255 1.00 51.78 84 SER A C 1
ATOM 665 O O . SER A 1 84 ? 37.009 -2.780 -41.900 1.00 51.78 84 SER A O 1
ATOM 667 N N . ALA A 1 85 ? 35.211 -2.115 -43.055 1.00 50.19 85 ALA A N 1
ATOM 668 C CA . ALA A 1 85 ? 35.836 -0.920 -43.635 1.00 50.19 85 ALA A CA 1
ATOM 669 C C . ALA A 1 85 ? 36.108 0.217 -42.625 1.00 50.19 85 ALA A C 1
ATOM 671 O O . ALA A 1 85 ? 36.833 1.156 -42.941 1.00 50.19 85 ALA A O 1
ATOM 672 N N . ALA A 1 86 ? 35.532 0.158 -41.419 1.00 51.78 86 ALA A N 1
ATOM 673 C CA . ALA A 1 86 ? 35.543 1.268 -40.459 1.00 51.78 86 ALA A CA 1
ATOM 674 C C . ALA A 1 86 ? 36.543 1.115 -39.293 1.00 51.78 86 ALA A C 1
ATOM 676 O O . ALA A 1 86 ? 36.508 1.919 -38.363 1.00 51.78 86 ALA A O 1
ATOM 677 N N . GLY A 1 87 ? 37.415 0.100 -39.301 1.00 54.31 87 GLY A N 1
ATOM 678 C CA . GLY A 1 87 ? 38.351 -0.159 -38.201 1.00 54.31 87 GLY A CA 1
ATOM 679 C C . GLY A 1 87 ? 39.808 -0.251 -38.662 1.00 54.31 87 GLY A C 1
ATOM 680 O O . GLY A 1 87 ? 40.058 -0.741 -39.764 1.00 54.31 87 GLY A O 1
ATOM 681 N N . PRO A 1 88 ? 40.787 0.179 -37.842 1.00 57.06 88 PRO A N 1
ATOM 682 C CA . PRO A 1 88 ? 42.187 -0.144 -38.091 1.00 57.06 88 PRO A CA 1
ATOM 683 C C . PRO A 1 88 ? 42.327 -1.674 -38.091 1.00 57.06 88 PRO A C 1
ATOM 685 O O . PRO A 1 88 ? 41.996 -2.328 -37.102 1.00 57.06 88 PRO A O 1
ATOM 688 N N . GLY A 1 89 ? 42.732 -2.247 -39.227 1.00 60.94 89 GLY A N 1
ATOM 689 C CA . GLY A 1 89 ? 42.909 -3.693 -39.384 1.00 60.94 89 GLY A CA 1
ATOM 690 C C . GLY A 1 89 ? 43.898 -4.270 -38.365 1.00 60.94 89 GLY A C 1
ATOM 691 O O . GLY A 1 89 ? 44.711 -3.546 -37.791 1.00 60.94 89 GLY A O 1
ATOM 692 N N . PHE A 1 90 ? 43.837 -5.582 -38.136 1.00 61.38 90 PHE A N 1
ATOM 693 C CA . PHE A 1 90 ? 44.736 -6.272 -37.208 1.00 61.38 90 PHE A CA 1
ATOM 694 C C . PHE A 1 90 ? 45.610 -7.294 -37.944 1.00 61.38 90 PHE A C 1
ATOM 696 O O . PHE A 1 90 ? 45.161 -7.963 -38.875 1.00 61.38 90 PHE A O 1
ATOM 703 N N . SER A 1 91 ? 46.864 -7.418 -37.507 1.00 58.38 91 SER A N 1
ATOM 704 C CA . SER A 1 91 ? 47.815 -8.424 -37.989 1.00 58.38 91 SER A CA 1
ATOM 705 C C . SER A 1 91 ? 48.300 -9.279 -36.824 1.00 58.38 91 SER A C 1
ATOM 707 O O . SER A 1 91 ? 48.788 -8.724 -35.835 1.00 58.38 91 SER A O 1
ATOM 709 N N . LEU A 1 92 ? 48.208 -10.604 -36.943 1.00 55.56 92 LEU A N 1
ATOM 710 C CA . LEU A 1 92 ? 48.830 -11.534 -35.998 1.00 55.56 92 LEU A CA 1
ATOM 711 C C . LEU A 1 92 ? 50.127 -12.090 -36.582 1.00 55.56 92 LEU A C 1
ATOM 713 O O . LEU A 1 92 ? 50.167 -12.518 -37.733 1.00 55.56 92 LEU A O 1
ATOM 717 N N . LYS A 1 93 ? 51.163 -12.130 -35.747 1.00 61.31 93 LYS A N 1
ATOM 718 C CA . LYS A 1 93 ? 52.407 -12.858 -36.002 1.00 61.31 93 LYS A CA 1
ATOM 719 C C . LYS A 1 93 ? 52.376 -14.135 -35.168 1.00 61.31 93 LYS A C 1
ATOM 721 O O . LYS A 1 93 ? 52.047 -14.057 -33.984 1.00 61.31 93 LYS A O 1
ATOM 726 N N . PHE A 1 94 ? 52.674 -15.265 -35.796 1.00 56.59 94 PHE A N 1
ATOM 727 C CA . PHE A 1 94 ? 52.897 -16.550 -35.137 1.00 56.59 94 PHE A CA 1
ATOM 728 C C . PHE A 1 94 ? 54.376 -16.897 -35.238 1.00 56.59 94 PHE A C 1
ATOM 730 O O . PHE A 1 94 ? 54.964 -16.561 -36.290 1.00 56.59 94 PHE A O 1
#

Foldseek 3Di:
DCPDPDPVPHDDPVRVVVDCVCVDPPHDDDPVPDADPPHPVPPPPPPCPDPPDPPDDDPCPVVDDPVCPPPFADWPPDDCDDPRNPDDTDGDDD

Secondary structure (DSSP, 8-state):
-TT-SSGGGSPPHHHHTTSGGGTSSSPPPPGGGSPPSSPTTTS-------PPPPP---TTGGGS-TTSTTTS-EE--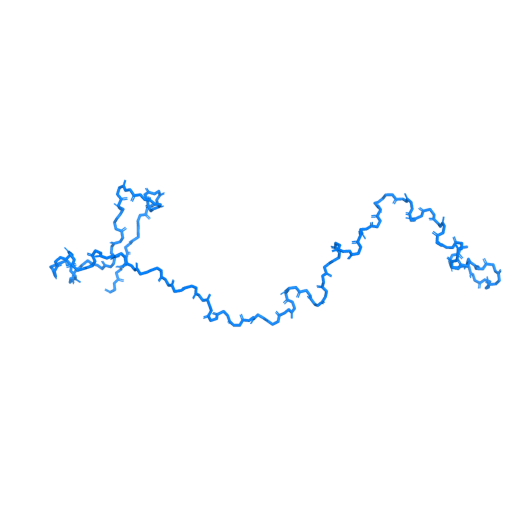--SSSTTTTS---EE--